Protein AF-A0A8T0UJ87-F1 (afdb_monomer)

Foldseek 3Di:
DVVLLVQCVQPPHDVSVLVSLVVLLVQLLPLCSLVVCCVPAPPDPVGDDPVVSLLVSLVVQQDDPDDDDDDPSNVSSVVSNVSSVVSVVVPPPVVPPDDPVVPPDPCVPPDDPVNPD

Sequence (117 aa):
MFVLLRMCGGANGPQLQEVAVEGLISFIRQPTFVIEMYVNYDCDPLLRNVFEEVGKLLCKAAFPAAPGPMTPVQLQAFEGLVSMITTIADNVEVDKAPDHDAYAVDVSEFRLFWTER

Organism: Panicum virgatum (NCBI:txid38727)

Radius of gyration: 19.45 Å; Cα contacts (8 Å, |Δi|>4): 90; chains: 1; bounding box: 41×24×66 Å

Secondary structure (DSSP, 8-state):
-HHHHHHHTTTT-HHHHHHHHHHHHHHHTSTTHHHHHIIIIISSTTS--HHHHHHHHHHHHHS-SSSSPPPHHHHHHHHHHHHHHHHHHHH--GGGSPPGGGG---GGG---GGG--

Mean predicted aligned error: 8.83 Å

Solvent-accessible surface area (backbone atoms only — not comparable to full-atom values): 6995 Å² total; per-residue (Å²): 109,71,67,42,57,55,32,49,68,52,84,68,44,70,71,52,17,51,54,24,44,53,54,51,37,60,46,41,68,37,88,56,42,60,61,51,48,40,67,76,37,46,71,45,89,89,49,60,62,52,68,62,52,52,51,52,52,31,51,61,52,32,52,74,94,61,94,72,82,81,50,73,67,19,52,49,26,43,51,31,54,52,40,47,52,48,48,51,59,76,66,54,57,71,94,70,56,71,58,77,72,75,70,62,70,83,60,86,79,67,71,60,77,89,72,68,127

Nearest PDB structures (foldseek):
  8ucq-assembly1_A  TM=6.070E-01  e=6.858E-03  Thermothielavioides terrestris
  8e0o-assembly1_C  TM=5.485E-01  e=1.837E+00  synthetic construct
  8e0m-assembly1_B  TM=5.140E-01  e=4.377E+00  synthetic construct

pLDDT: mean 86.89, std 8.64, range [57.06, 95.88]

InterPro domains:
  IPR032691 Mon2/Sec7/BIG1-like, HUS domain [PF12783] (11-49)

Structure (mmCIF, N/CA/C/O backbone):
data_AF-A0A8T0UJ87-F1
#
_entry.id   AF-A0A8T0UJ87-F1
#
loop_
_atom_site.group_PDB
_atom_site.id
_atom_site.type_symbol
_atom_site.label_atom_id
_atom_site.label_alt_id
_atom_site.label_comp_id
_atom_site.label_asym_id
_atom_site.label_entity_id
_atom_site.label_seq_id
_atom_site.pdbx_PDB_ins_code
_atom_site.Cartn_x
_atom_site.Cartn_y
_atom_site.Cartn_z
_atom_site.occupancy
_atom_site.B_iso_or_equiv
_atom_site.auth_seq_id
_atom_site.auth_comp_id
_atom_site.auth_asym_id
_atom_site.auth_atom_id
_atom_site.pdbx_PDB_model_num
ATOM 1 N N . MET A 1 1 ? -6.384 -11.699 -2.987 1.00 84.81 1 MET A N 1
ATOM 2 C CA . MET A 1 1 ? -6.320 -10.225 -3.050 1.00 84.81 1 MET A CA 1
ATOM 3 C C . MET A 1 1 ? -7.698 -9.558 -3.063 1.00 84.81 1 MET A C 1
ATOM 5 O O . MET A 1 1 ? -8.064 -8.952 -2.068 1.00 84.81 1 MET A O 1
ATOM 9 N N . PHE A 1 2 ? -8.517 -9.722 -4.110 1.00 88.38 2 PHE A N 1
ATOM 10 C CA . PHE A 1 2 ? -9.808 -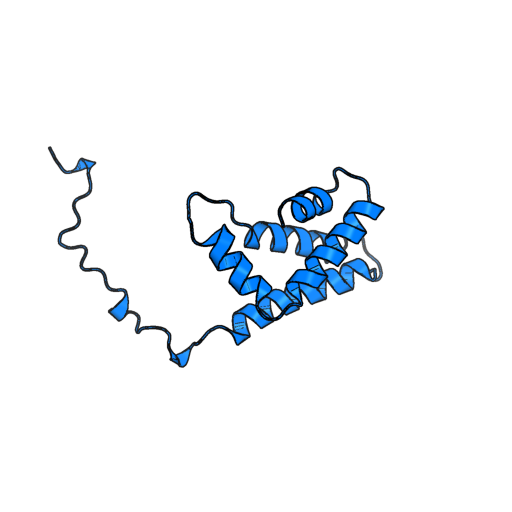9.013 -4.233 1.00 88.38 2 PHE A CA 1
ATOM 11 C C . PHE A 1 2 ? -10.824 -9.270 -3.114 1.00 88.38 2 PHE A C 1
ATOM 13 O O . PHE A 1 2 ? -11.575 -8.367 -2.751 1.00 88.38 2 PHE A O 1
ATOM 20 N N . VAL A 1 3 ? -10.831 -10.478 -2.541 1.00 90.25 3 VAL A N 1
ATOM 21 C CA . VAL A 1 3 ? -11.653 -10.778 -1.360 1.00 90.25 3 VAL A CA 1
ATOM 22 C C . VAL A 1 3 ? -11.247 -9.867 -0.202 1.00 90.25 3 VAL A C 1
ATOM 24 O O . VAL A 1 3 ? -12.101 -9.168 0.326 1.00 90.25 3 VAL A O 1
ATOM 27 N N . LEU A 1 4 ? -9.952 -9.791 0.128 1.00 90.56 4 LEU A N 1
ATOM 28 C CA . LEU A 1 4 ? -9.449 -8.920 1.196 1.00 90.56 4 LEU A CA 1
ATOM 29 C C . LEU A 1 4 ? -9.777 -7.451 0.934 1.00 90.56 4 LEU A C 1
ATOM 31 O O . LEU A 1 4 ? -10.312 -6.804 1.822 1.00 90.56 4 LEU A O 1
ATOM 35 N N . LEU A 1 5 ? -9.572 -6.953 -0.290 1.00 91.00 5 LEU A N 1
ATOM 36 C CA . LEU A 1 5 ? -9.929 -5.573 -0.649 1.00 91.00 5 LEU A CA 1
ATOM 37 C C . LEU A 1 5 ? -11.409 -5.270 -0.390 1.00 91.00 5 LEU A C 1
ATOM 39 O O . LEU A 1 5 ? -11.748 -4.231 0.178 1.00 91.00 5 LEU A O 1
ATOM 43 N N . ARG A 1 6 ? -12.298 -6.203 -0.749 1.00 90.44 6 ARG A N 1
ATOM 44 C CA . ARG A 1 6 ? -13.731 -6.077 -0.467 1.00 90.44 6 ARG A CA 1
ATOM 45 C C . ARG A 1 6 ? -14.012 -6.060 1.037 1.00 90.44 6 ARG A C 1
ATOM 47 O O . ARG A 1 6 ? -14.853 -5.281 1.483 1.00 90.44 6 ARG A O 1
ATOM 54 N N . MET A 1 7 ? -13.333 -6.905 1.812 1.00 90.62 7 MET A N 1
ATOM 55 C CA . MET A 1 7 ? -13.517 -6.972 3.265 1.00 90.62 7 MET A CA 1
ATOM 56 C C . MET A 1 7 ? -13.001 -5.706 3.967 1.00 90.62 7 MET A C 1
ATOM 58 O O . MET A 1 7 ? -13.708 -5.158 4.813 1.00 90.62 7 MET A O 1
ATOM 62 N N . CYS A 1 8 ? -11.848 -5.177 3.545 1.00 87.69 8 CYS A N 1
ATOM 63 C CA . CYS A 1 8 ? -11.270 -3.921 4.036 1.00 87.69 8 CYS A CA 1
ATOM 64 C C . CYS A 1 8 ? -12.160 -2.696 3.751 1.00 87.69 8 CYS A C 1
ATOM 66 O O . CYS A 1 8 ? -12.074 -1.691 4.454 1.00 87.69 8 CYS A O 1
ATOM 68 N N . GLY A 1 9 ? -13.035 -2.776 2.741 1.00 81.62 9 GLY A N 1
ATOM 69 C CA . GLY A 1 9 ? -13.972 -1.714 2.360 1.00 81.62 9 GLY A CA 1
ATOM 70 C C . GLY A 1 9 ? -15.096 -1.427 3.368 1.00 81.62 9 GLY A C 1
ATOM 71 O O . GLY A 1 9 ? -15.834 -0.464 3.179 1.00 81.62 9 GLY A O 1
ATOM 72 N N . GLY A 1 10 ? -15.236 -2.222 4.438 1.00 75.25 10 GLY A N 1
ATOM 73 C CA . GLY A 1 10 ? -16.118 -1.913 5.576 1.00 75.25 10 GLY A CA 1
ATOM 74 C C . GLY A 1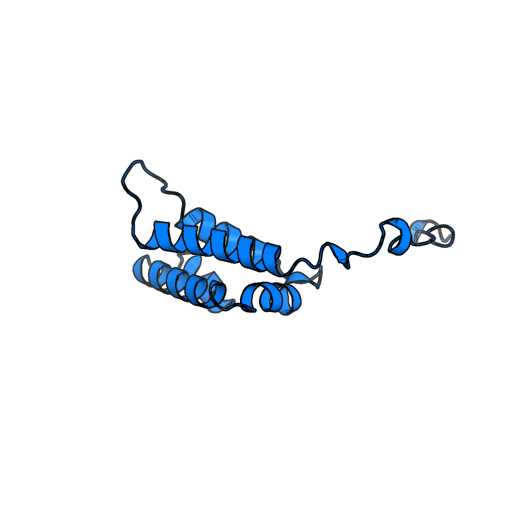 10 ? -17.568 -2.401 5.459 1.00 75.25 10 GLY A C 1
ATOM 75 O O . GLY A 1 10 ? -18.362 -2.176 6.367 1.00 75.25 10 GLY A O 1
ATOM 76 N N . ALA A 1 11 ? -17.931 -3.121 4.393 1.00 75.62 11 ALA A N 1
ATOM 77 C CA . ALA A 1 11 ? -19.294 -3.640 4.210 1.00 75.62 11 AL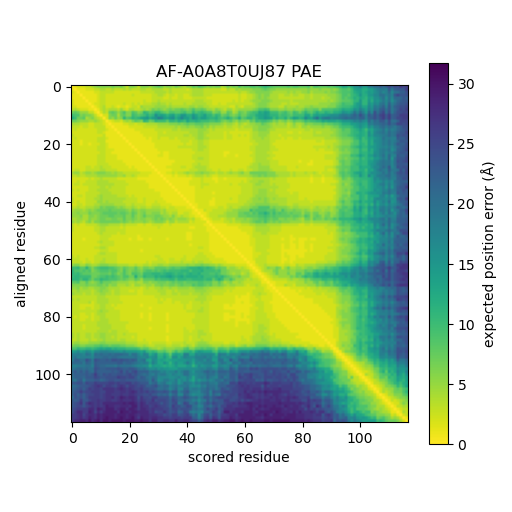A A CA 1
ATOM 78 C C . ALA A 1 11 ? -19.664 -4.804 5.156 1.00 75.62 11 ALA A C 1
ATOM 80 O O . ALA A 1 11 ? -20.824 -5.202 5.204 1.00 75.62 11 ALA A O 1
ATOM 81 N N . ASN A 1 12 ? -18.695 -5.367 5.889 1.00 77.81 12 ASN A N 1
ATOM 82 C CA . ASN A 1 12 ? -18.853 -6.642 6.598 1.00 77.81 12 ASN A CA 1
ATOM 83 C C . ASN A 1 12 ? -18.619 -6.548 8.122 1.00 77.81 12 ASN A C 1
ATOM 85 O O . ASN A 1 12 ? -18.400 -7.566 8.772 1.00 77.81 12 ASN A O 1
ATOM 89 N N . GLY A 1 13 ? -18.679 -5.337 8.690 1.00 85.88 13 GLY A N 1
ATOM 90 C CA . GLY A 1 13 ? -18.504 -5.079 10.126 1.00 85.88 13 GLY A CA 1
ATOM 91 C C . GLY A 1 13 ? -17.053 -4.778 10.543 1.00 85.88 13 GLY A C 1
ATOM 92 O O . GLY A 1 13 ? -16.115 -5.171 9.845 1.00 85.88 13 GLY A O 1
ATOM 93 N N . PRO A 1 14 ? -16.853 -4.073 11.675 1.00 84.50 14 PRO A N 1
ATOM 94 C CA . PRO A 1 14 ? -15.552 -3.519 12.059 1.00 84.50 14 PRO A CA 1
ATOM 95 C C . PRO A 1 14 ? -14.503 -4.589 12.388 1.00 84.50 14 PRO A C 1
ATOM 97 O O . PRO A 1 14 ? -13.379 -4.477 11.917 1.00 84.50 14 PRO A O 1
ATOM 100 N N . GLN A 1 15 ? -14.860 -5.670 13.094 1.00 89.12 15 GLN A N 1
ATOM 101 C CA . GLN A 1 15 ? -13.890 -6.727 13.431 1.00 89.12 15 GLN A CA 1
ATOM 102 C C . GLN A 1 15 ? -13.364 -7.440 12.181 1.00 89.12 15 GLN A C 1
ATOM 104 O O . GLN A 1 15 ? -12.188 -7.771 12.074 1.00 89.12 15 GLN A O 1
ATOM 109 N N . LEU A 1 16 ? -14.243 -7.676 11.207 1.00 90.75 16 LEU A N 1
ATOM 110 C CA . LEU A 1 16 ? -13.859 -8.345 9.971 1.00 90.75 16 LEU A CA 1
ATOM 111 C C . LEU A 1 16 ? -13.048 -7.423 9.056 1.00 90.75 16 LEU A C 1
ATOM 113 O O . LEU A 1 16 ? -12.177 -7.892 8.328 1.00 90.75 16 LEU A O 1
ATOM 117 N N . GLN A 1 17 ? -13.307 -6.115 9.120 1.00 89.50 17 GLN A N 1
ATOM 118 C CA . GLN A 1 17 ? -12.476 -5.109 8.472 1.00 89.50 17 GLN A CA 1
ATOM 119 C C . GLN A 1 17 ? -11.066 -5.076 9.080 1.00 89.50 17 GLN A C 1
ATOM 121 O O . GLN A 1 17 ? -10.101 -5.079 8.322 1.00 89.50 17 GLN A O 1
ATOM 126 N N . GLU A 1 18 ? -10.938 -5.090 10.410 1.00 88.69 18 GLU A N 1
ATOM 127 C CA . GLU A 1 18 ? -9.641 -5.118 11.107 1.00 88.69 18 GLU A CA 1
ATOM 128 C C . GLU A 1 18 ? -8.812 -6.341 10.701 1.00 88.69 18 GLU A C 1
ATOM 130 O O . GLU A 1 18 ? -7.698 -6.189 10.200 1.00 88.69 18 GLU A O 1
ATOM 135 N N . VAL A 1 19 ? -9.389 -7.545 10.788 1.00 92.25 19 VAL A N 1
ATOM 136 C CA . VAL A 1 19 ? -8.699 -8.790 10.400 1.00 92.25 19 VAL A CA 1
ATOM 137 C C . VAL A 1 19 ? -8.317 -8.789 8.915 1.00 92.25 19 VAL A C 1
ATOM 139 O O . VAL A 1 19 ? -7.256 -9.286 8.535 1.00 92.25 19 VAL A O 1
ATOM 142 N N . ALA A 1 20 ? -9.157 -8.221 8.046 1.00 93.19 20 ALA A N 1
ATOM 143 C CA . ALA A 1 20 ? -8.836 -8.108 6.627 1.00 93.19 20 ALA A CA 1
ATOM 144 C C . ALA A 1 20 ? -7.663 -7.149 6.368 1.00 93.19 20 ALA A C 1
ATOM 146 O O . ALA A 1 20 ? -6.813 -7.447 5.526 1.00 93.19 20 ALA A O 1
ATOM 147 N N . VAL A 1 21 ? -7.600 -6.030 7.097 1.00 92.31 21 VAL A N 1
ATOM 148 C CA . VAL A 1 21 ? -6.488 -5.071 7.028 1.00 92.31 21 VAL A CA 1
ATOM 149 C C . VAL A 1 21 ? -5.197 -5.720 7.526 1.00 92.31 21 VAL A C 1
ATOM 151 O O . VAL A 1 21 ? -4.184 -5.635 6.836 1.00 92.31 21 VAL A O 1
ATOM 154 N N . GLU A 1 22 ? -5.230 -6.445 8.645 1.00 92.62 22 GLU A N 1
ATOM 155 C CA . GLU A 1 22 ? -4.075 -7.208 9.142 1.00 92.62 22 GLU A CA 1
ATOM 156 C C . GLU A 1 22 ? -3.587 -8.249 8.124 1.00 92.62 22 GLU A C 1
ATOM 158 O O . GLU A 1 22 ? -2.389 -8.342 7.847 1.00 92.62 22 GLU A O 1
ATOM 163 N N . GLY A 1 23 ? -4.511 -8.994 7.510 1.00 94.12 23 GLY A N 1
ATOM 164 C CA . GLY A 1 23 ? -4.188 -9.955 6.456 1.00 94.12 23 GLY A CA 1
ATOM 165 C C . GLY A 1 23 ? -3.537 -9.292 5.240 1.00 94.12 23 GLY A C 1
ATOM 166 O O . GLY A 1 23 ? -2.538 -9.792 4.724 1.00 94.12 23 GLY A O 1
ATOM 167 N N . LEU A 1 24 ? -4.056 -8.139 4.808 1.00 95.25 24 LEU A N 1
ATOM 168 C CA . LEU A 1 24 ? -3.475 -7.349 3.721 1.00 95.25 24 LEU A CA 1
ATOM 169 C C . LEU A 1 24 ? -2.053 -6.871 4.060 1.00 95.25 24 LEU A C 1
ATOM 171 O O . LEU A 1 24 ? -1.150 -7.015 3.238 1.00 95.25 24 LEU A O 1
ATOM 175 N N . ILE A 1 25 ? -1.831 -6.368 5.278 1.00 94.44 25 ILE A N 1
ATOM 176 C CA . ILE A 1 25 ? -0.505 -5.945 5.757 1.00 94.44 25 ILE A CA 1
ATOM 177 C C . ILE A 1 25 ? 0.462 -7.134 5.799 1.00 94.44 25 ILE A C 1
ATOM 179 O O . ILE A 1 25 ? 1.632 -6.997 5.443 1.00 94.44 25 ILE A O 1
ATOM 183 N N . SER A 1 26 ? -0.017 -8.321 6.179 1.00 94.25 26 SER A N 1
ATOM 184 C CA . SER A 1 26 ? 0.807 -9.530 6.172 1.00 94.25 26 SER A CA 1
ATOM 185 C C . SER A 1 26 ? 1.291 -9.911 4.772 1.00 94.25 26 SER A C 1
ATOM 187 O O . SER A 1 26 ? 2.404 -10.421 4.659 1.00 94.25 26 SER A O 1
ATOM 189 N N . PHE A 1 27 ? 0.492 -9.684 3.725 1.00 94.75 27 PHE A N 1
ATOM 190 C CA . PHE A 1 27 ? 0.946 -9.858 2.342 1.00 94.75 27 PHE A CA 1
ATOM 191 C C . PHE A 1 27 ? 1.972 -8.801 1.952 1.00 94.75 27 PHE A C 1
ATOM 193 O O . PHE A 1 27 ? 3.019 -9.138 1.419 1.00 94.75 27 PHE A O 1
ATOM 200 N N . ILE A 1 28 ? 1.710 -7.537 2.275 1.00 95.06 28 ILE A N 1
ATOM 201 C CA . ILE A 1 28 ? 2.600 -6.412 1.955 1.00 95.06 28 ILE A CA 1
ATOM 202 C C . ILE A 1 28 ? 4.008 -6.586 2.528 1.00 95.06 28 ILE A C 1
ATOM 204 O O . ILE A 1 28 ? 4.980 -6.198 1.891 1.00 95.06 28 ILE A O 1
ATOM 208 N N . ARG A 1 29 ? 4.126 -7.189 3.713 1.00 92.25 29 ARG A N 1
ATOM 209 C CA . ARG A 1 29 ? 5.420 -7.478 4.348 1.00 92.25 29 ARG A CA 1
ATOM 210 C C . ARG A 1 29 ? 6.215 -8.590 3.653 1.00 92.25 29 ARG A C 1
ATOM 212 O O . ARG A 1 29 ? 7.371 -8.810 4.006 1.00 92.25 29 ARG A O 1
ATOM 219 N N . GLN A 1 30 ? 5.621 -9.325 2.712 1.00 93.50 30 GLN A N 1
ATOM 220 C CA . GLN A 1 30 ? 6.350 -10.328 1.939 1.00 93.50 30 GLN A CA 1
ATOM 221 C C . GL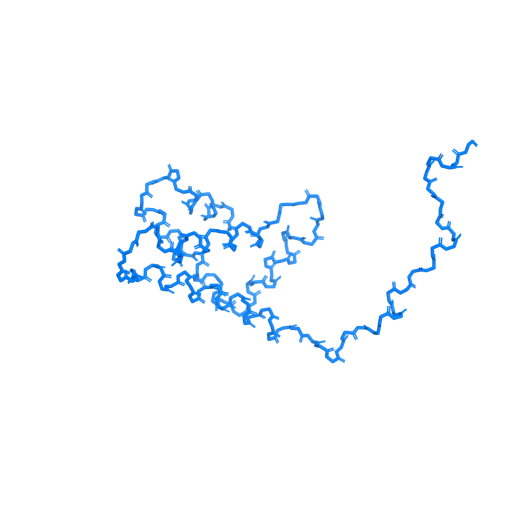N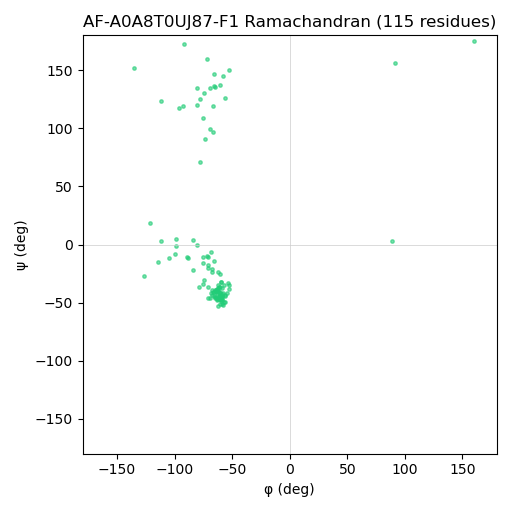 A 1 30 ? 7.244 -9.618 0.907 1.00 93.50 30 GLN A C 1
ATOM 223 O O . GLN A 1 30 ? 6.735 -8.785 0.157 1.00 93.50 30 GLN A O 1
ATOM 228 N N . PRO A 1 31 ? 8.545 -9.959 0.816 1.00 86.81 31 PRO A N 1
ATOM 229 C CA . PRO A 1 31 ? 9.530 -9.182 0.056 1.00 86.81 31 PRO A CA 1
ATOM 230 C C . PRO A 1 31 ? 9.178 -8.904 -1.411 1.00 86.81 31 PRO A C 1
ATOM 232 O O . PRO A 1 31 ? 9.547 -7.861 -1.937 1.00 86.81 31 PRO A O 1
ATOM 235 N N . THR A 1 32 ? 8.475 -9.824 -2.075 1.00 89.81 32 THR A N 1
ATOM 236 C CA . THR A 1 32 ? 8.156 -9.731 -3.509 1.00 89.81 32 THR A CA 1
ATOM 237 C C . THR A 1 32 ? 6.707 -9.354 -3.789 1.00 89.81 32 THR A C 1
ATOM 239 O O . THR A 1 32 ? 6.380 -9.005 -4.922 1.00 89.81 32 THR A O 1
ATOM 242 N N . PHE A 1 33 ? 5.829 -9.370 -2.781 1.00 93.88 33 PHE A N 1
ATOM 243 C CA . PHE A 1 33 ? 4.387 -9.276 -3.004 1.00 93.88 33 PHE A CA 1
ATOM 244 C C . PHE A 1 33 ? 3.973 -7.975 -3.693 1.00 93.88 33 PHE A C 1
ATOM 246 O O . PHE A 1 33 ? 3.121 -7.995 -4.574 1.00 93.88 33 PHE A O 1
ATOM 253 N N . VAL A 1 34 ? 4.571 -6.840 -3.320 1.00 94.31 34 VAL A N 1
ATOM 254 C CA . VAL A 1 34 ? 4.224 -5.531 -3.901 1.00 94.31 34 VAL A CA 1
ATOM 255 C C . VAL A 1 34 ? 4.554 -5.485 -5.397 1.00 94.31 34 VAL A C 1
ATOM 257 O O . VAL A 1 34 ? 3.754 -4.986 -6.186 1.00 94.31 34 VAL A O 1
ATOM 260 N N . ILE A 1 35 ? 5.690 -6.066 -5.792 1.00 92.81 35 ILE A N 1
ATOM 261 C CA . ILE A 1 35 ? 6.117 -6.155 -7.194 1.00 92.81 35 ILE A CA 1
ATOM 262 C C . ILE A 1 35 ? 5.243 -7.154 -7.958 1.00 92.81 35 ILE A C 1
ATOM 264 O O . ILE A 1 35 ? 4.744 -6.845 -9.038 1.00 92.81 35 ILE A O 1
ATOM 268 N N . GLU A 1 36 ? 4.993 -8.330 -7.381 1.00 92.56 36 GLU A N 1
ATOM 269 C CA . GLU A 1 36 ? 4.117 -9.344 -7.975 1.00 92.56 36 GLU A CA 1
ATOM 270 C C . GLU A 1 36 ? 2.694 -8.814 -8.170 1.00 92.56 36 GLU A C 1
ATOM 272 O O . GLU A 1 36 ? 2.086 -9.038 -9.215 1.00 92.56 36 GLU A O 1
ATOM 277 N N . MET A 1 37 ? 2.158 -8.078 -7.198 1.00 93.56 37 MET A N 1
ATOM 278 C CA . MET A 1 37 ? 0.849 -7.442 -7.296 1.00 93.56 37 MET A CA 1
ATOM 279 C C . MET A 1 37 ? 0.804 -6.452 -8.463 1.00 93.56 37 MET A C 1
ATOM 281 O O . MET A 1 37 ? -0.138 -6.506 -9.251 1.00 93.56 37 MET A O 1
ATOM 285 N N . TYR A 1 38 ? 1.818 -5.595 -8.598 1.00 92.38 38 TYR A N 1
ATOM 286 C CA . TYR A 1 38 ? 1.898 -4.636 -9.699 1.00 92.38 38 TYR A CA 1
ATOM 287 C C . TYR A 1 38 ? 1.897 -5.343 -11.062 1.00 92.38 38 TYR A C 1
ATOM 289 O O . TYR A 1 38 ? 1.051 -5.058 -11.909 1.00 92.38 38 TYR A O 1
ATOM 297 N N . VAL A 1 39 ? 2.773 -6.338 -11.242 1.00 91.88 39 VAL A N 1
ATOM 298 C CA . VAL A 1 39 ? 2.900 -7.079 -12.508 1.00 91.88 39 VAL A CA 1
ATOM 299 C C . VAL A 1 39 ? 1.615 -7.824 -12.877 1.00 91.88 39 VAL A C 1
ATOM 301 O O . VAL A 1 39 ? 1.236 -7.855 -14.045 1.00 91.88 39 VAL A O 1
ATOM 304 N N . ASN A 1 40 ? 0.931 -8.423 -11.898 1.00 92.12 40 ASN A N 1
ATOM 305 C CA . ASN A 1 40 ? -0.245 -9.255 -12.162 1.00 92.12 40 ASN A CA 1
ATOM 306 C C . ASN A 1 40 ? -1.555 -8.468 -12.313 1.00 92.12 40 ASN A C 1
ATOM 308 O O . ASN A 1 40 ? -2.501 -9.011 -12.885 1.00 92.12 40 ASN A O 1
ATOM 312 N N . TYR A 1 41 ? -1.651 -7.246 -11.780 1.00 92.69 41 TYR A N 1
ATOM 313 C CA . TYR A 1 41 ? -2.927 -6.521 -11.723 1.00 92.69 41 TYR A CA 1
ATOM 314 C C . TYR A 1 41 ? -2.902 -5.112 -12.323 1.00 92.69 41 TYR A C 1
ATOM 316 O O . TYR A 1 41 ? -3.940 -4.679 -12.818 1.00 92.69 41 TYR A O 1
ATOM 324 N N . ASP A 1 42 ? -1.751 -4.433 -12.345 1.00 93.25 42 ASP A N 1
ATOM 325 C CA . ASP A 1 42 ? -1.684 -2.993 -12.641 1.00 93.25 42 ASP A CA 1
ATOM 326 C C . ASP A 1 42 ? -0.942 -2.664 -13.946 1.00 93.25 42 ASP A C 1
ATOM 328 O O . ASP A 1 42 ? -1.069 -1.555 -14.461 1.00 93.25 42 ASP A O 1
ATOM 332 N N . CYS A 1 43 ? -0.181 -3.609 -14.511 1.00 91.56 43 CYS A N 1
ATOM 333 C CA . CYS A 1 43 ? 0.531 -3.401 -15.779 1.00 91.56 43 CYS A CA 1
ATOM 334 C C . CYS A 1 43 ? -0.383 -3.341 -17.015 1.00 91.56 43 CYS A C 1
ATOM 336 O O . CYS A 1 43 ? 0.056 -2.870 -18.064 1.00 91.56 43 CYS A O 1
ATOM 338 N N . ASP A 1 44 ? -1.628 -3.813 -16.921 1.00 90.12 44 ASP A N 1
ATOM 339 C CA . ASP A 1 44 ? -2.610 -3.702 -18.001 1.00 90.12 44 ASP A CA 1
ATOM 340 C C . ASP A 1 44 ? -3.501 -2.465 -17.769 1.00 90.12 44 ASP A C 1
ATOM 342 O O . ASP A 1 44 ? -4.240 -2.428 -16.780 1.00 90.12 44 ASP A O 1
ATOM 346 N N . PRO A 1 45 ? -3.487 -1.462 -18.669 1.00 85.06 45 PRO A N 1
ATOM 347 C CA . PRO A 1 45 ? -4.279 -0.241 -18.511 1.00 85.06 45 PRO A CA 1
ATOM 348 C C . PRO A 1 45 ? -5.799 -0.469 -18.564 1.00 85.06 45 PRO A C 1
ATOM 350 O O . PRO A 1 45 ? -6.559 0.433 -18.212 1.00 85.06 45 PRO A O 1
ATOM 353 N N . LEU A 1 46 ? -6.261 -1.638 -19.021 1.00 90.25 46 LEU A N 1
ATOM 354 C CA . LEU A 1 46 ? -7.675 -2.024 -19.014 1.00 90.25 46 LEU A CA 1
ATOM 355 C C . LEU A 1 46 ? -8.095 -2.707 -17.707 1.00 90.25 46 LEU A C 1
ATOM 357 O O . LEU A 1 46 ? -9.293 -2.901 -17.473 1.00 90.25 46 LEU A O 1
ATOM 361 N N . LEU A 1 47 ? -7.135 -3.088 -16.864 1.00 86.75 47 LEU A N 1
ATOM 362 C CA . LEU A 1 47 ? -7.389 -3.690 -15.564 1.00 86.75 47 LEU A CA 1
ATOM 363 C C . LEU A 1 47 ? -7.455 -2.635 -14.455 1.00 86.75 47 LEU A C 1
ATOM 365 O O . LEU A 1 47 ? -7.268 -1.433 -14.638 1.00 86.75 47 LEU A O 1
ATOM 369 N N . ARG A 1 48 ? -7.846 -3.105 -13.274 1.00 87.44 48 ARG A N 1
ATOM 370 C CA . ARG A 1 48 ? -8.066 -2.278 -12.093 1.00 87.44 48 ARG A CA 1
ATOM 371 C C . ARG A 1 48 ? -6.729 -1.977 -11.423 1.00 87.44 48 ARG A C 1
ATOM 373 O O . ARG A 1 48 ? -5.985 -2.907 -11.164 1.00 87.44 48 ARG A O 1
ATOM 380 N N . ASN A 1 49 ? -6.500 -0.723 -11.042 1.00 93.12 49 ASN A N 1
ATOM 381 C CA . ASN A 1 49 ? -5.318 -0.319 -10.280 1.00 93.12 49 ASN A CA 1
ATOM 382 C C . ASN A 1 49 ? -5.420 -0.794 -8.818 1.00 93.12 49 ASN A C 1
ATOM 384 O O . ASN A 1 49 ? -6.003 -0.125 -7.959 1.00 93.12 49 ASN A O 1
ATOM 388 N N . VAL A 1 50 ? -4.905 -1.989 -8.543 1.00 94.31 50 VAL A N 1
ATOM 389 C CA . VAL A 1 50 ? -4.927 -2.616 -7.221 1.00 94.31 50 VAL A CA 1
ATOM 390 C C . VAL A 1 50 ? -3.976 -1.904 -6.264 1.00 94.31 50 VAL A C 1
ATOM 392 O O . VAL A 1 50 ? -4.330 -1.746 -5.093 1.00 94.31 50 VAL A O 1
ATOM 395 N N . PHE A 1 51 ? -2.819 -1.426 -6.731 1.00 94.25 51 PHE A N 1
ATOM 396 C CA . PHE A 1 51 ? -1.879 -0.663 -5.909 1.00 94.25 51 PHE A CA 1
ATOM 397 C C . PHE A 1 51 ? -2.534 0.573 -5.291 1.00 94.25 51 PHE A C 1
ATOM 399 O O . PHE A 1 51 ? -2.455 0.784 -4.077 1.00 94.25 51 PHE A O 1
ATOM 406 N N . GLU A 1 52 ? -3.233 1.366 -6.103 1.00 94.62 52 GLU A N 1
ATOM 407 C CA . GLU A 1 52 ? -3.917 2.575 -5.648 1.00 94.62 52 GLU A CA 1
ATOM 408 C C . GLU A 1 52 ? -5.008 2.253 -4.618 1.00 94.62 52 GLU A C 1
ATOM 410 O O . GLU A 1 52 ? -5.166 2.967 -3.625 1.00 94.62 52 GLU A O 1
ATOM 415 N N . GLU A 1 53 ? -5.754 1.165 -4.811 1.00 94.81 53 GLU A N 1
ATOM 416 C CA . GLU A 1 53 ? -6.800 0.755 -3.871 1.00 94.81 53 GLU A CA 1
ATOM 417 C C . GLU A 1 53 ? -6.251 0.302 -2.525 1.00 94.81 53 GLU A C 1
ATOM 419 O O . GLU A 1 53 ? -6.776 0.702 -1.481 1.00 94.81 53 GLU A O 1
ATOM 424 N N . VAL A 1 54 ? -5.180 -0.492 -2.541 1.00 95.44 54 VAL A N 1
ATOM 425 C CA . VAL A 1 54 ? -4.454 -0.894 -1.331 1.00 95.44 54 VAL A CA 1
ATOM 426 C C . VA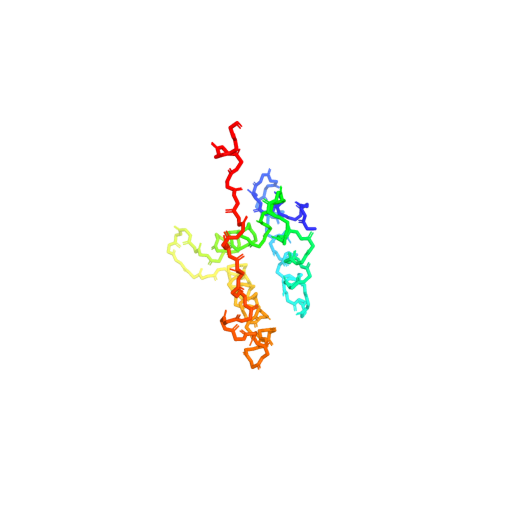L A 1 54 ? -3.930 0.337 -0.601 1.00 95.44 54 VAL A C 1
ATOM 428 O O . VAL A 1 54 ? -4.177 0.483 0.597 1.00 95.44 54 VAL A O 1
ATOM 431 N N . GLY A 1 55 ? -3.270 1.248 -1.321 1.00 95.19 55 GLY A N 1
ATOM 432 C CA . GLY A 1 55 ? -2.728 2.481 -0.755 1.00 95.19 55 GLY A CA 1
ATOM 433 C C . GLY A 1 55 ? -3.810 3.341 -0.104 1.00 95.19 55 GLY A C 1
ATOM 434 O O . GLY A 1 55 ? -3.670 3.752 1.047 1.00 95.19 55 GLY A O 1
ATOM 435 N N . LYS A 1 56 ? -4.946 3.549 -0.782 1.00 94.25 56 LYS A N 1
ATOM 436 C CA . LYS A 1 56 ? -6.095 4.287 -0.227 1.00 94.25 56 LYS A CA 1
ATOM 437 C C . LYS A 1 56 ? -6.653 3.634 1.035 1.00 94.25 56 LYS A C 1
ATOM 439 O O . LYS A 1 56 ? -6.953 4.339 2.001 1.00 94.25 56 LYS A O 1
ATOM 444 N N . LEU A 1 57 ? -6.803 2.308 1.035 1.00 94.06 57 LEU A N 1
ATOM 445 C CA . LEU A 1 57 ? -7.300 1.558 2.189 1.00 94.06 57 LEU A CA 1
ATOM 446 C C . LEU A 1 57 ? -6.361 1.684 3.388 1.00 94.06 57 LEU A C 1
ATOM 448 O O . LEU A 1 57 ? -6.826 1.992 4.484 1.00 94.06 57 LEU A O 1
ATOM 452 N N . LEU A 1 58 ? -5.057 1.497 3.180 1.00 94.31 58 LEU A N 1
ATOM 453 C CA . LEU A 1 58 ? -4.070 1.624 4.247 1.00 94.31 58 LEU A CA 1
ATOM 454 C C . LEU A 1 58 ? -3.958 3.054 4.767 1.00 94.31 58 LEU A C 1
ATOM 456 O O . LEU A 1 58 ? -3.927 3.236 5.977 1.00 94.31 58 LEU A O 1
ATOM 460 N N . CYS A 1 59 ? -3.985 4.070 3.901 1.00 94.62 59 CYS A N 1
ATOM 461 C CA . CYS A 1 59 ? -4.044 5.468 4.335 1.00 94.62 59 CYS A CA 1
ATOM 462 C C . CYS A 1 59 ? -5.270 5.710 5.221 1.00 94.62 59 CYS A C 1
ATOM 464 O O . CYS A 1 59 ? -5.150 6.219 6.332 1.00 94.62 59 CYS A O 1
ATOM 466 N N . LYS A 1 60 ? -6.458 5.282 4.781 1.00 91.94 60 LYS A N 1
ATOM 467 C CA . LYS A 1 60 ? -7.679 5.421 5.583 1.00 91.94 60 LYS A CA 1
ATOM 468 C C . LYS A 1 60 ? -7.586 4.683 6.925 1.00 91.94 60 LYS A C 1
ATOM 470 O O . LYS A 1 60 ? -8.127 5.170 7.911 1.00 91.94 60 LYS A O 1
ATOM 475 N N . ALA A 1 61 ? -6.938 3.520 6.957 1.00 91.12 61 ALA A N 1
ATOM 476 C CA . ALA A 1 61 ? -6.753 2.739 8.175 1.00 91.12 61 ALA A CA 1
ATOM 477 C C . ALA A 1 61 ? -5.686 3.332 9.109 1.00 91.12 61 ALA A C 1
ATOM 479 O O . ALA A 1 61 ? -5.851 3.241 10.318 1.00 91.12 61 ALA A O 1
ATOM 480 N N . ALA A 1 62 ? -4.628 3.944 8.573 1.00 92.94 62 ALA A N 1
ATOM 481 C CA . ALA A 1 62 ? -3.506 4.502 9.326 1.00 92.94 62 ALA A CA 1
ATOM 482 C C . ALA A 1 62 ? -3.818 5.872 9.945 1.00 92.94 62 ALA A C 1
ATOM 484 O O . ALA A 1 62 ? -3.365 6.173 11.050 1.00 92.94 62 ALA A O 1
ATOM 485 N N . PHE A 1 63 ? -4.592 6.711 9.249 1.00 89.56 63 PHE A N 1
ATOM 486 C CA . PHE A 1 63 ? -4.855 8.079 9.688 1.00 89.56 63 PHE A CA 1
ATOM 487 C C . PHE A 1 63 ? -6.134 8.171 10.537 1.00 89.56 63 PHE A C 1
ATOM 489 O O . PHE A 1 63 ? -7.225 7.858 10.054 1.00 89.56 63 PHE A O 1
ATOM 496 N N . PRO A 1 64 ? -6.040 8.617 11.805 1.00 80.44 64 PRO A N 1
ATOM 497 C CA . PRO A 1 64 ? -7.198 8.711 12.681 1.00 80.44 64 PRO A CA 1
ATOM 498 C C . PRO A 1 64 ? -8.156 9.820 12.229 1.00 80.44 64 PRO A C 1
ATOM 500 O O . PRO A 1 64 ? -7.750 10.948 11.960 1.00 80.44 64 PRO A O 1
ATOM 503 N N . ALA A 1 65 ? -9.456 9.512 12.203 1.00 82.56 65 ALA A N 1
ATOM 504 C CA . ALA A 1 65 ? -10.505 10.491 11.901 1.00 82.56 65 ALA A CA 1
ATOM 505 C C . ALA A 1 65 ? -10.785 11.462 13.066 1.00 82.56 65 ALA A C 1
ATOM 507 O O . ALA A 1 65 ? -11.433 12.488 12.871 1.00 82.56 65 ALA A O 1
ATOM 508 N N . ALA A 1 66 ? -10.321 11.134 14.275 1.00 83.50 66 ALA A N 1
ATOM 509 C CA . ALA A 1 66 ? -10.508 11.931 15.480 1.00 83.50 66 ALA A CA 1
ATOM 510 C C . ALA A 1 66 ? -9.196 12.030 16.282 1.00 83.50 66 ALA A C 1
ATOM 512 O O . ALA A 1 66 ? -8.378 11.111 16.218 1.00 83.50 66 ALA A O 1
ATOM 513 N N . PRO A 1 67 ? -8.986 13.110 17.056 1.00 83.88 67 PRO A N 1
ATOM 514 C CA . PRO A 1 67 ? -7.800 13.261 17.898 1.00 83.88 67 PRO A CA 1
ATOM 515 C C . PRO A 1 67 ? -7.694 12.150 18.953 1.00 83.88 67 PRO A C 1
ATOM 517 O O . PRO A 1 67 ? -8.680 11.822 19.610 1.00 83.88 67 PRO A O 1
ATOM 520 N N . GLY A 1 68 ? -6.492 11.606 19.153 1.00 86.69 68 GLY A N 1
ATOM 521 C CA . GLY A 1 68 ? -6.222 10.560 20.142 1.00 86.69 68 GLY A CA 1
ATOM 522 C C . GLY A 1 68 ? -4.932 9.785 19.845 1.00 86.69 68 GLY A C 1
ATOM 523 O O . GLY A 1 68 ? -4.297 10.032 18.817 1.00 86.69 68 GLY A O 1
ATOM 524 N N . PRO A 1 69 ? -4.515 8.869 20.738 1.00 88.38 69 PRO A N 1
ATOM 525 C CA . PRO A 1 69 ? -3.395 7.969 20.471 1.00 88.38 69 PRO A CA 1
ATOM 526 C C . PRO A 1 69 ? -3.726 7.005 19.321 1.00 88.38 69 PRO A C 1
ATOM 528 O O . PRO A 1 69 ? -4.875 6.588 19.171 1.00 88.38 69 PRO A O 1
ATOM 531 N N . MET A 1 70 ? -2.715 6.627 18.531 1.00 88.06 70 MET A N 1
ATOM 532 C CA . MET A 1 70 ? -2.888 5.617 17.484 1.00 88.06 70 MET A CA 1
ATOM 533 C C . MET A 1 70 ? -3.221 4.253 18.091 1.00 88.06 70 MET A C 1
ATOM 535 O O . MET A 1 70 ? -2.587 3.798 19.044 1.00 88.06 70 MET A O 1
ATOM 539 N N . THR A 1 71 ? -4.198 3.584 17.494 1.00 90.12 71 THR A N 1
ATOM 540 C CA . THR A 1 71 ? -4.501 2.176 17.760 1.00 90.12 71 THR A CA 1
ATOM 541 C C . THR A 1 71 ? -3.419 1.264 17.160 1.00 90.12 71 THR A C 1
ATOM 543 O O . THR A 1 71 ? -2.724 1.668 16.222 1.00 90.12 71 THR A O 1
ATOM 546 N N . PRO A 1 72 ? -3.285 0.011 17.634 1.00 89.88 72 PRO A N 1
ATOM 547 C CA . PRO A 1 72 ? -2.361 -0.956 17.038 1.00 89.88 72 PRO A CA 1
ATOM 548 C C . PRO A 1 72 ? -2.586 -1.161 15.532 1.00 89.88 72 PRO A C 1
ATOM 550 O O . PRO A 1 72 ? -1.626 -1.154 14.769 1.00 89.88 72 PRO A O 1
ATOM 553 N N . VAL A 1 73 ? -3.848 -1.247 15.096 1.00 88.69 73 VAL A N 1
ATOM 554 C CA . VAL A 1 73 ? -4.212 -1.414 13.677 1.00 88.69 73 VAL A CA 1
ATOM 555 C C . VAL A 1 73 ? -3.784 -0.202 12.843 1.00 88.69 73 VAL A C 1
ATOM 557 O O . VAL A 1 73 ? -3.257 -0.370 11.746 1.00 88.69 73 VAL A O 1
ATOM 560 N N . GLN A 1 74 ? -3.946 1.019 13.367 1.00 92.06 74 GLN A N 1
ATOM 561 C CA . GLN A 1 74 ? -3.462 2.241 12.708 1.00 92.06 74 GLN A CA 1
ATOM 562 C C . GLN A 1 74 ? -1.944 2.230 12.530 1.00 92.06 74 GLN A C 1
ATOM 564 O O . GLN A 1 74 ? -1.449 2.535 11.444 1.00 92.06 74 GLN A O 1
ATOM 569 N N . LEU A 1 75 ? -1.208 1.835 13.572 1.00 93.19 75 LEU A N 1
ATOM 570 C CA . LEU A 1 75 ? 0.247 1.732 13.509 1.00 93.19 75 LEU A CA 1
ATOM 571 C C . LEU A 1 75 ? 0.690 0.670 12.493 1.00 93.19 75 LEU A C 1
ATOM 573 O O . LEU A 1 75 ? 1.546 0.943 11.659 1.00 93.19 75 LEU A O 1
ATOM 577 N N . GLN A 1 76 ? 0.068 -0.511 12.502 1.00 93.25 76 GLN A N 1
ATOM 578 C CA . GLN A 1 76 ? 0.374 -1.571 11.538 1.00 93.25 76 GLN A CA 1
ATOM 579 C C . GLN A 1 76 ? 0.042 -1.157 10.099 1.00 93.25 76 GLN A C 1
ATOM 581 O O . GLN A 1 76 ? 0.789 -1.487 9.181 1.00 93.25 76 GLN A O 1
ATOM 586 N N . ALA A 1 77 ? -1.057 -0.428 9.881 1.00 94.31 77 ALA A N 1
ATOM 587 C CA . ALA A 1 77 ? -1.405 0.092 8.561 1.00 94.31 77 ALA A CA 1
ATOM 588 C C . ALA A 1 77 ? -0.377 1.121 8.071 1.00 94.31 77 ALA A C 1
ATOM 590 O O . ALA A 1 77 ? 0.006 1.095 6.900 1.00 94.31 77 ALA A O 1
ATOM 591 N N . PHE A 1 78 ? 0.117 1.978 8.969 1.00 95.12 78 PHE A N 1
ATOM 592 C CA . PHE A 1 78 ? 1.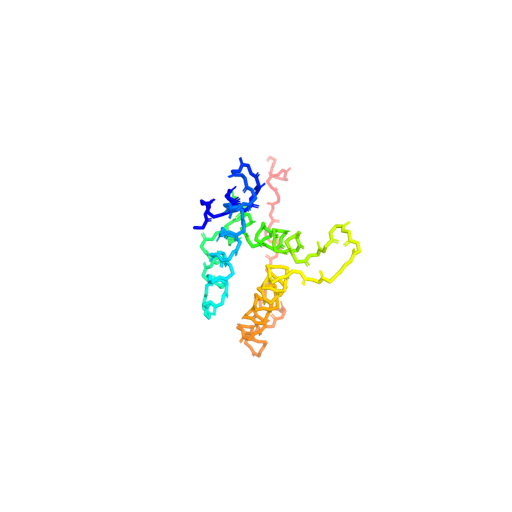206 2.905 8.671 1.00 95.12 78 PHE A CA 1
ATOM 593 C C . PHE A 1 78 ? 2.506 2.167 8.324 1.00 95.12 78 PHE A C 1
ATOM 595 O O . PHE A 1 78 ? 3.127 2.462 7.305 1.00 95.12 78 PHE A O 1
ATOM 602 N N . GLU A 1 79 ? 2.889 1.159 9.108 1.00 94.31 79 GLU A N 1
ATOM 603 C CA . GLU A 1 79 ? 4.033 0.296 8.790 1.00 94.31 79 GLU A CA 1
ATOM 604 C C . GLU A 1 79 ? 3.860 -0.416 7.443 1.00 94.31 79 GLU A C 1
ATOM 606 O O . GLU A 1 79 ? 4.824 -0.547 6.695 1.00 94.31 79 GLU A O 1
ATOM 611 N N . GLY A 1 80 ? 2.640 -0.846 7.107 1.00 94.81 80 GLY A N 1
ATOM 612 C CA . GLY A 1 80 ? 2.312 -1.415 5.802 1.00 94.81 80 GLY A CA 1
ATOM 613 C C . GLY A 1 80 ? 2.585 -0.436 4.659 1.00 94.81 80 GLY A C 1
ATOM 614 O O . GLY A 1 80 ? 3.224 -0.815 3.681 1.00 94.81 80 GLY A O 1
ATOM 615 N N . LEU A 1 81 ? 2.181 0.832 4.797 1.00 95.88 81 LEU A N 1
ATOM 616 C CA . LEU A 1 81 ? 2.488 1.879 3.810 1.00 95.88 81 LEU A CA 1
ATOM 617 C C . LEU A 1 81 ? 3.995 2.075 3.641 1.00 95.88 81 LEU A C 1
ATOM 619 O O . LEU A 1 81 ? 4.484 2.112 2.513 1.00 95.88 81 LEU A O 1
ATOM 623 N N . VAL A 1 82 ? 4.728 2.176 4.753 1.00 95.56 82 VAL A N 1
ATOM 624 C CA . VAL A 1 82 ? 6.189 2.324 4.725 1.00 95.56 82 VAL A CA 1
ATOM 625 C C . VAL A 1 82 ? 6.824 1.115 4.045 1.00 95.56 82 VAL A C 1
ATOM 627 O O . VAL A 1 82 ? 7.612 1.293 3.126 1.00 95.56 82 VAL A O 1
ATOM 630 N N . SER A 1 83 ? 6.416 -0.101 4.415 1.00 94.88 83 SER A N 1
ATOM 631 C CA . SER A 1 83 ? 6.908 -1.339 3.807 1.00 94.88 83 SER A CA 1
ATOM 632 C C . SER A 1 83 ? 6.647 -1.376 2.304 1.00 94.88 83 SER A C 1
ATOM 634 O O . SER A 1 83 ? 7.550 -1.740 1.563 1.00 94.88 83 SER A O 1
ATOM 636 N N . MET A 1 84 ? 5.463 -0.963 1.829 1.00 95.19 84 MET A N 1
ATOM 637 C CA . MET A 1 84 ? 5.187 -0.893 0.387 1.00 95.19 84 MET A CA 1
ATOM 638 C C . MET A 1 84 ? 6.160 0.034 -0.337 1.00 95.19 84 MET A C 1
ATOM 640 O O . MET A 1 84 ? 6.711 -0.339 -1.371 1.00 95.19 84 MET A O 1
ATOM 644 N N . ILE A 1 85 ? 6.367 1.238 0.201 1.00 93.75 85 ILE A N 1
ATOM 645 C CA . ILE A 1 85 ? 7.247 2.244 -0.402 1.00 93.75 85 ILE A CA 1
ATOM 646 C C . ILE A 1 85 ? 8.699 1.763 -0.378 1.00 93.75 85 ILE A C 1
ATOM 648 O O . ILE A 1 85 ? 9.387 1.871 -1.389 1.00 93.75 85 ILE A O 1
ATOM 652 N N . THR A 1 86 ? 9.150 1.204 0.744 1.00 93.56 86 THR A N 1
ATOM 653 C CA . THR A 1 86 ? 10.500 0.655 0.892 1.00 93.56 86 THR A CA 1
ATOM 654 C C . THR A 1 86 ? 10.732 -0.503 -0.069 1.00 93.56 86 THR A C 1
ATOM 656 O O . THR A 1 86 ? 11.720 -0.483 -0.787 1.00 93.56 86 THR A O 1
ATOM 659 N N . THR A 1 87 ? 9.800 -1.456 -0.180 1.00 92.25 87 THR A N 1
ATOM 660 C CA . THR A 1 87 ? 9.916 -2.556 -1.149 1.00 92.25 87 THR A CA 1
ATOM 661 C C . THR A 1 87 ? 10.035 -2.035 -2.574 1.00 92.25 87 THR A C 1
ATOM 663 O O . THR A 1 87 ? 10.854 -2.545 -3.330 1.00 92.25 87 THR A O 1
ATOM 666 N N . ILE A 1 88 ? 9.261 -1.016 -2.956 1.00 91.44 88 ILE A N 1
ATOM 667 C CA . ILE A 1 88 ? 9.407 -0.409 -4.283 1.00 91.44 88 ILE A CA 1
ATOM 668 C C . ILE A 1 88 ? 10.798 0.202 -4.423 1.00 91.44 88 ILE A C 1
ATOM 670 O O . ILE A 1 88 ? 11.503 -0.152 -5.360 1.00 91.44 88 ILE A O 1
ATOM 674 N N . ALA A 1 89 ? 11.202 1.064 -3.487 1.00 90.50 89 ALA A N 1
ATOM 675 C CA . ALA A 1 89 ? 12.485 1.763 -3.520 1.00 90.50 89 ALA A CA 1
ATOM 676 C C . ALA A 1 89 ? 13.681 0.800 -3.607 1.00 90.50 89 ALA A C 1
ATOM 678 O O . ALA A 1 89 ? 14.563 1.009 -4.435 1.00 90.50 89 ALA A O 1
ATOM 679 N N . ASP A 1 90 ? 13.669 -0.277 -2.822 1.00 89.12 90 ASP A N 1
ATOM 680 C CA . ASP A 1 90 ? 14.727 -1.292 -2.789 1.00 89.12 90 ASP A CA 1
ATOM 681 C C . ASP A 1 90 ? 14.811 -2.108 -4.089 1.00 89.12 90 ASP A C 1
ATOM 683 O O . ASP A 1 90 ? 15.861 -2.667 -4.402 1.00 89.12 90 ASP A O 1
ATOM 687 N N . ASN A 1 91 ? 13.715 -2.190 -4.851 1.00 85.38 91 ASN A N 1
ATOM 688 C CA . ASN A 1 91 ? 13.654 -2.910 -6.125 1.00 85.38 91 ASN A CA 1
ATOM 689 C C . ASN A 1 91 ? 13.806 -1.990 -7.348 1.00 85.38 91 ASN A C 1
ATOM 691 O O . ASN A 1 91 ? 13.809 -2.482 -8.479 1.00 85.38 91 ASN A O 1
ATOM 695 N N . VAL A 1 92 ? 13.947 -0.672 -7.164 1.00 82.81 92 VAL A N 1
ATOM 696 C CA . VAL A 1 92 ? 14.298 0.219 -8.274 1.00 82.81 92 VAL A CA 1
ATOM 697 C C . VAL A 1 92 ? 15.778 0.038 -8.593 1.00 82.81 92 VAL A C 1
ATOM 699 O O . VAL A 1 92 ? 16.654 0.505 -7.868 1.00 82.81 92 VAL A O 1
ATOM 702 N N . GLU A 1 93 ? 16.076 -0.589 -9.727 1.00 75.69 93 GLU A N 1
ATOM 703 C CA . GLU A 1 93 ? 17.438 -0.643 -10.260 1.00 75.69 93 GLU A CA 1
ATOM 704 C C . GLU A 1 93 ? 17.794 0.691 -10.945 1.00 75.69 93 GLU A C 1
ATOM 706 O O . GLU A 1 93 ? 17.872 0.766 -12.170 1.00 75.69 93 GLU A O 1
ATOM 711 N N . VAL A 1 94 ? 17.989 1.762 -10.160 1.00 64.62 94 VAL A N 1
ATOM 712 C CA . VAL A 1 94 ? 18.252 3.130 -10.668 1.00 64.62 94 VAL A CA 1
ATOM 713 C C . VAL A 1 94 ? 19.421 3.153 -11.661 1.00 64.62 94 VAL A C 1
ATOM 715 O O . VAL A 1 94 ? 19.339 3.810 -12.693 1.00 64.62 94 VAL A O 1
ATOM 718 N N . ASP A 1 95 ? 20.464 2.364 -11.402 1.00 67.19 95 ASP A N 1
ATOM 719 C CA . ASP A 1 95 ? 21.663 2.284 -12.247 1.00 67.19 95 ASP A CA 1
ATOM 720 C C . ASP A 1 95 ? 21.459 1.498 -13.556 1.00 67.19 95 ASP A C 1
ATOM 722 O O . ASP A 1 95 ? 22.326 1.502 -14.430 1.00 67.19 95 ASP A O 1
ATOM 726 N N . LYS A 1 96 ? 20.328 0.796 -13.696 1.00 68.00 96 LYS A N 1
ATOM 727 C CA . LYS A 1 96 ? 19.938 0.049 -14.904 1.00 68.00 96 LYS A CA 1
ATOM 728 C C . LYS A 1 96 ? 18.738 0.667 -15.616 1.00 68.00 96 LYS A C 1
ATOM 730 O O . LYS A 1 96 ? 18.278 0.102 -16.611 1.00 68.00 96 LYS A O 1
ATOM 735 N N . ALA A 1 97 ? 18.227 1.798 -15.128 1.00 68.00 97 ALA A N 1
ATOM 736 C CA . ALA A 1 97 ? 17.232 2.562 -15.859 1.00 68.00 97 ALA A CA 1
ATOM 737 C C . ALA A 1 97 ? 17.811 2.898 -17.247 1.00 68.00 97 ALA A C 1
ATOM 739 O O . ALA A 1 97 ? 18.927 3.421 -17.324 1.00 68.00 97 ALA A O 1
ATOM 740 N N . PRO A 1 98 ? 17.111 2.564 -18.345 1.00 71.19 98 PRO A N 1
ATOM 741 C CA . PRO A 1 98 ? 17.559 2.955 -19.669 1.00 71.19 98 PRO A CA 1
ATOM 742 C C . PRO A 1 98 ? 17.693 4.475 -19.728 1.00 71.19 98 PRO A C 1
ATOM 744 O O . PRO A 1 98 ? 16.900 5.189 -19.108 1.00 71.19 98 PRO A O 1
ATOM 747 N N . ASP A 1 99 ? 18.683 4.962 -20.477 1.00 79.62 99 ASP A N 1
ATOM 748 C CA . ASP A 1 99 ? 18.791 6.393 -20.753 1.00 79.62 99 ASP A CA 1
ATOM 749 C C . ASP A 1 99 ? 17.455 6.904 -21.317 1.00 79.62 99 ASP A C 1
ATOM 751 O O . ASP A 1 99 ? 16.722 6.155 -21.969 1.00 79.62 99 ASP A O 1
ATOM 755 N N . HIS A 1 100 ? 17.118 8.167 -21.078 1.00 68.25 100 HIS A N 1
ATOM 756 C CA . HIS A 1 100 ? 15.873 8.760 -21.567 1.00 68.25 100 HIS A CA 1
ATOM 757 C C . HIS A 1 100 ? 15.720 8.559 -23.088 1.00 68.25 100 HIS A C 1
ATOM 759 O O . HIS A 1 100 ? 14.625 8.295 -23.589 1.00 68.25 100 HIS A O 1
ATOM 765 N N . ASP A 1 101 ? 16.841 8.587 -23.809 1.00 75.25 101 ASP A N 1
ATOM 766 C CA . ASP A 1 101 ? 16.917 8.349 -25.251 1.00 75.25 101 ASP A CA 1
ATOM 767 C C . ASP A 1 101 ? 16.584 6.901 -25.659 1.00 75.25 101 ASP A C 1
ATOM 769 O O . ASP A 1 101 ? 16.178 6.659 -26.793 1.00 75.25 101 ASP A O 1
ATOM 773 N N . ALA A 1 102 ? 16.674 5.926 -24.750 1.00 71.88 102 ALA A N 1
ATOM 774 C CA . ALA A 1 102 ? 16.307 4.534 -25.022 1.00 71.88 102 ALA A CA 1
ATOM 775 C C . ALA A 1 102 ? 14.788 4.329 -25.178 1.00 71.88 102 ALA A C 1
ATOM 777 O O . ALA A 1 102 ? 14.361 3.344 -25.780 1.00 71.88 102 ALA A O 1
ATOM 778 N N . TYR A 1 103 ? 13.976 5.256 -24.661 1.00 68.75 103 TYR A N 1
ATOM 779 C CA . TYR A 1 103 ? 12.523 5.287 -24.854 1.00 68.75 103 TYR A CA 1
ATOM 780 C C . TYR A 1 103 ? 12.090 6.270 -25.948 1.00 68.75 103 TYR A C 1
ATOM 782 O O . TYR A 1 103 ? 10.888 6.466 -26.147 1.00 68.75 103 TYR A O 1
ATOM 790 N N . ALA A 1 104 ? 13.034 6.904 -26.654 1.00 78.12 104 ALA A N 1
ATOM 791 C CA . ALA A 1 104 ? 12.719 7.781 -27.770 1.00 78.12 104 ALA A CA 1
ATOM 792 C C . ALA A 1 104 ? 12.120 6.951 -28.915 1.00 78.12 104 ALA A C 1
ATOM 794 O O . ALA A 1 104 ? 12.821 6.326 -29.708 1.00 78.12 104 ALA A O 1
ATOM 795 N N . VAL A 1 105 ? 10.792 6.924 -28.983 1.00 73.88 105 VAL A N 1
ATOM 796 C CA . VAL A 1 105 ? 10.068 6.347 -30.113 1.00 73.88 105 VAL A CA 1
ATOM 797 C C . VAL A 1 105 ? 10.114 7.363 -31.249 1.00 73.88 105 VAL A C 1
ATOM 799 O O . VAL A 1 105 ? 9.702 8.508 -31.063 1.00 73.88 105 VAL A O 1
ATOM 802 N N . ASP A 1 106 ? 10.598 6.964 -32.427 1.00 76.94 106 ASP A N 1
ATOM 803 C CA . ASP A 1 106 ? 10.470 7.794 -33.625 1.00 76.94 106 ASP A CA 1
ATOM 804 C C . ASP A 1 106 ? 8.995 7.850 -34.043 1.00 76.94 106 ASP A C 1
ATOM 806 O O . ASP A 1 106 ? 8.443 6.931 -34.647 1.00 76.94 106 ASP A O 1
ATOM 810 N N . VAL A 1 107 ? 8.332 8.941 -33.665 1.00 77.62 107 VAL A N 1
ATOM 811 C CA . VAL A 1 107 ? 6.908 9.181 -33.931 1.00 77.62 107 VAL A CA 1
ATOM 812 C C . VAL A 1 107 ? 6.695 9.770 -35.336 1.00 77.62 107 VAL A C 1
ATOM 814 O O . VAL A 1 107 ? 5.564 10.085 -35.702 1.00 77.62 107 VAL A O 1
ATOM 817 N N . SER A 1 108 ? 7.749 9.918 -36.151 1.00 79.00 108 SER A N 1
ATOM 818 C CA . SER A 1 108 ? 7.669 10.517 -37.496 1.00 79.00 108 SER A CA 1
ATOM 819 C C . SER A 1 108 ? 6.719 9.757 -38.434 1.00 79.00 108 SER A C 1
ATOM 821 O O . SER A 1 108 ? 6.036 10.361 -39.275 1.00 79.00 108 SER A O 1
ATOM 823 N N . GLU A 1 109 ? 6.632 8.435 -38.260 1.00 77.12 109 GLU A N 1
ATOM 824 C CA . GLU A 1 109 ? 5.736 7.553 -39.017 1.00 77.12 109 GLU A CA 1
ATOM 825 C C . GLU A 1 109 ? 4.352 7.386 -38.375 1.00 77.12 109 GLU A C 1
ATOM 827 O O . GLU A 1 109 ? 3.431 6.892 -39.025 1.00 77.12 109 GLU A O 1
ATOM 832 N N . PHE A 1 110 ? 4.154 7.837 -37.132 1.00 82.44 110 PHE A N 1
ATOM 833 C CA . PHE A 1 110 ? 2.856 7.740 -36.475 1.00 82.44 110 PHE A CA 1
ATOM 834 C C . PHE 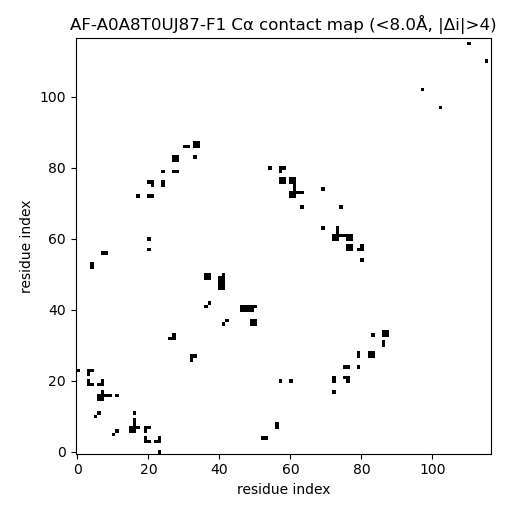A 1 110 ? 1.844 8.642 -37.190 1.00 82.44 110 PHE A C 1
ATOM 836 O O . PHE A 1 110 ? 1.990 9.866 -37.285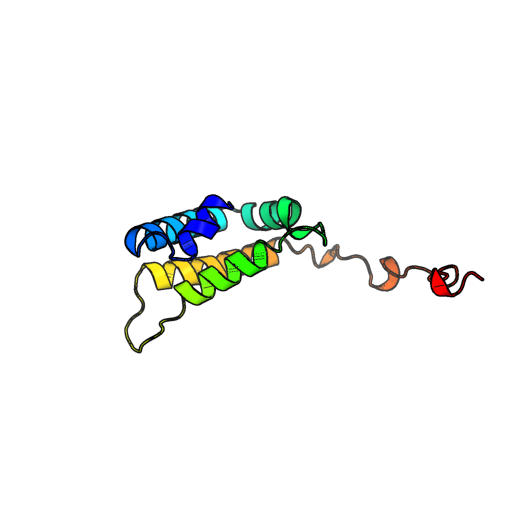 1.00 82.44 110 PHE A O 1
ATOM 843 N N . ARG A 1 111 ? 0.792 8.021 -37.719 1.00 78.38 111 ARG A N 1
ATOM 844 C CA . ARG A 1 111 ? -0.365 8.700 -38.296 1.00 78.38 111 ARG A CA 1
ATOM 845 C C . ARG A 1 111 ? -1.551 8.431 -37.388 1.00 78.38 111 ARG A C 1
ATOM 847 O O . ARG A 1 111 ? -1.879 7.288 -37.088 1.00 78.38 111 ARG A O 1
ATOM 854 N N . LEU A 1 112 ? -2.181 9.501 -36.915 1.00 79.69 112 LEU A N 1
ATOM 855 C CA . LEU A 1 112 ? -3.409 9.377 -36.144 1.00 79.69 112 LEU A CA 1
ATOM 856 C C . LEU A 1 112 ? -4.506 8.830 -37.059 1.00 79.69 112 LEU A C 1
ATOM 858 O O . LEU A 1 112 ? -4.665 9.319 -38.176 1.00 79.69 112 LEU A O 1
ATOM 862 N N . PHE A 1 113 ? -5.302 7.871 -36.591 1.00 74.56 113 PHE A N 1
ATOM 863 C CA . PHE A 1 113 ? -6.279 7.191 -37.451 1.00 74.56 113 PHE A CA 1
ATOM 864 C C . PHE A 1 113 ? -7.331 8.132 -38.069 1.00 74.56 113 PHE A C 1
ATOM 866 O O . PHE A 1 113 ? -7.862 7.855 -39.134 1.00 74.56 113 PHE A O 1
ATOM 873 N N . TRP A 1 114 ? -7.615 9.281 -37.445 1.00 73.94 114 TRP A N 1
ATOM 874 C CA . TRP A 1 114 ? -8.518 10.315 -37.979 1.00 73.94 114 TRP A CA 1
ATOM 875 C C . TRP A 1 114 ? -7.870 11.241 -39.023 1.00 73.94 114 TRP A C 1
ATOM 877 O O . TRP A 1 114 ? -8.520 12.161 -39.519 1.00 73.94 114 TRP A O 1
ATOM 887 N N . THR A 1 115 ? -6.590 11.031 -39.341 1.00 76.44 115 THR A N 1
ATOM 888 C CA . THR A 1 115 ? -5.884 11.718 -40.437 1.00 76.44 115 THR A CA 1
ATOM 889 C C . THR A 1 115 ? -5.778 10.875 -41.708 1.00 76.44 115 THR A C 1
ATOM 891 O O . THR A 1 115 ? -5.405 11.412 -42.749 1.00 76.44 115 THR A O 1
ATOM 894 N N . GLU A 1 116 ? -6.156 9.596 -41.654 1.00 64.25 116 GLU A N 1
ATOM 895 C CA . GLU A 1 116 ? -6.341 8.764 -42.843 1.00 64.25 116 GLU A CA 1
ATOM 896 C C . GLU A 1 116 ? -7.715 9.082 -43.448 1.00 64.25 116 GLU A C 1
ATOM 898 O O . GLU A 1 116 ? -8.741 9.014 -42.769 1.00 64.25 116 GLU A O 1
ATOM 903 N N . ARG A 1 117 ? -7.719 9.536 -44.703 1.00 57.06 117 ARG A N 1
ATOM 904 C CA . ARG A 1 117 ? -8.888 10.056 -45.415 1.00 57.06 117 ARG A CA 1
ATOM 905 C C . ARG A 1 117 ? -9.243 9.164 -46.591 1.00 57.06 117 ARG A C 1
ATOM 907 O O . ARG A 1 117 ? -8.292 8.712 -47.264 1.00 57.06 117 ARG A O 1
#